Protein AF-A0A964I3J7-F1 (afdb_monomer_lite)

Foldseek 3Di:
DDDDDDDDDDDDDDDPDDDDDPPPPPPPPPVVVVVDDPVVVVVVVVVVVVVVCVVVVPPPDPPDDDDDDDDDPDDPPVCVPPPPPPHDDPPDDDDPVRVCVVPDDPVPDDPDDDVVNVVVVVVVVVVVVVLVVVLVVQQVVVVVCVVVVHDDDDDPSPD

Structure (mmCIF, N/CA/C/O backbone):
data_AF-A0A964I3J7-F1
#
_entry.id   AF-A0A964I3J7-F1
#
loop_
_atom_site.group_PDB
_atom_site.id
_atom_site.type_symbol
_atom_site.label_atom_id
_atom_site.label_alt_id
_atom_site.label_comp_id
_atom_site.label_asym_id
_atom_site.label_entity_id
_atom_site.label_seq_id
_atom_site.pdbx_PDB_ins_code
_atom_site.Cartn_x
_atom_site.Cartn_y
_atom_site.Cartn_z
_atom_site.occupancy
_atom_site.B_iso_or_equiv
_atom_site.auth_seq_id
_atom_site.auth_comp_id
_atom_site.auth_asym_id
_atom_site.auth_atom_id
_atom_site.pdbx_PDB_model_num
ATOM 1 N N . MET A 1 1 ? -12.898 33.458 112.755 1.00 36.03 1 MET A N 1
ATOM 2 C CA . MET A 1 1 ? -11.771 32.553 112.446 1.00 36.03 1 MET A CA 1
ATOM 3 C C . MET A 1 1 ? -12.106 31.790 111.174 1.00 36.03 1 MET A C 1
ATOM 5 O O . MET A 1 1 ? -13.188 31.233 111.119 1.00 36.03 1 MET A O 1
ATOM 9 N N . LEU A 1 2 ? -11.184 31.826 110.207 1.00 39.00 2 LEU A N 1
ATOM 10 C CA . LEU A 1 2 ? -11.020 30.973 109.018 1.00 39.00 2 LEU A CA 1
ATOM 11 C C . LEU A 1 2 ? -12.185 30.733 108.024 1.00 39.00 2 LEU A C 1
ATOM 13 O O . LEU A 1 2 ? -13.126 29.993 108.273 1.00 39.00 2 LEU A O 1
ATOM 17 N N . ALA A 1 3 ? -11.975 31.324 106.845 1.00 44.31 3 ALA A N 1
ATOM 18 C CA . ALA A 1 3 ? -12.192 30.848 105.474 1.00 44.31 3 ALA A CA 1
ATOM 19 C C . ALA A 1 3 ? -12.654 29.396 105.216 1.00 44.31 3 ALA A C 1
ATOM 21 O O . ALA A 1 3 ? -12.038 28.457 105.711 1.00 44.31 3 ALA A O 1
ATOM 22 N N . LEU A 1 4 ? -13.543 29.229 104.225 1.00 54.38 4 LEU A N 1
ATOM 23 C CA . LEU A 1 4 ? -13.227 28.438 103.025 1.00 54.38 4 LEU A CA 1
ATOM 24 C C . LEU A 1 4 ? -14.111 28.847 101.830 1.00 54.38 4 LEU A C 1
ATOM 26 O O . LEU A 1 4 ? -15.320 29.013 101.951 1.00 54.38 4 LEU A O 1
ATOM 30 N N . VAL A 1 5 ? -13.461 29.020 100.683 1.00 56.16 5 VAL A N 1
ATOM 31 C CA . VAL A 1 5 ? -14.003 29.369 99.365 1.00 56.16 5 VAL A CA 1
ATOM 32 C C . VAL A 1 5 ? -14.468 28.099 98.650 1.00 56.16 5 VAL A C 1
ATOM 34 O O . VAL A 1 5 ? -13.709 27.138 98.622 1.00 56.16 5 VAL A O 1
ATOM 37 N N . LEU A 1 6 ? -15.631 28.130 97.990 1.00 58.16 6 LEU A N 1
ATOM 38 C CA . LEU A 1 6 ? -15.893 27.353 96.770 1.00 58.16 6 LEU A CA 1
ATOM 39 C C . LEU A 1 6 ? -16.902 28.096 95.884 1.00 58.16 6 LEU A C 1
ATOM 41 O O . LEU A 1 6 ? -18.087 28.203 96.184 1.00 58.16 6 LEU A O 1
ATOM 45 N N . SER A 1 7 ? -16.375 28.622 94.786 1.00 51.16 7 SER A N 1
ATOM 46 C CA . SER A 1 7 ? -17.092 29.004 93.575 1.00 51.16 7 SER A CA 1
ATOM 47 C C . SER A 1 7 ? -17.474 27.723 92.803 1.00 51.16 7 SER A C 1
ATOM 49 O O . SER A 1 7 ? -16.740 26.743 92.868 1.00 51.16 7 SER A O 1
ATOM 51 N N . TRP A 1 8 ? -18.595 27.616 92.087 1.00 44.72 8 TRP A N 1
ATOM 52 C CA . TRP A 1 8 ? -18.784 28.222 90.769 1.00 44.72 8 TRP A CA 1
ATOM 53 C C . TRP A 1 8 ? -20.170 27.878 90.180 1.00 44.72 8 TRP A C 1
ATOM 55 O O . TRP A 1 8 ? -20.663 26.767 90.345 1.00 44.72 8 TRP A O 1
ATOM 65 N N . SER A 1 9 ? -20.683 28.834 89.396 1.00 52.44 9 SER A N 1
ATOM 66 C CA . SER A 1 9 ? -21.489 28.659 88.173 1.00 52.44 9 SER A CA 1
ATOM 67 C C . SER A 1 9 ? -22.941 28.179 88.272 1.00 52.44 9 SER A C 1
ATOM 69 O O . SER A 1 9 ? -23.239 27.001 88.099 1.00 52.44 9 SER A O 1
ATOM 71 N N . SER A 1 10 ? -23.858 29.146 88.330 1.00 52.62 10 SER A N 1
ATOM 72 C CA . SER A 1 10 ? -25.184 29.028 87.707 1.00 52.62 10 SER A CA 1
ATOM 73 C C . SER A 1 10 ? -25.137 29.658 86.309 1.00 52.62 10 SER A C 1
ATOM 75 O O . SER A 1 10 ? -24.523 30.716 86.149 1.00 52.62 10 SER A O 1
ATOM 77 N N . PRO A 1 11 ? -25.850 29.091 85.323 1.00 56.56 11 PRO A N 1
ATOM 78 C CA . PRO A 1 11 ? -26.757 29.954 84.580 1.00 56.56 11 PRO A CA 1
ATOM 79 C C . PRO A 1 11 ? -28.178 29.389 84.479 1.00 56.56 11 PRO A C 1
ATOM 81 O O . PRO A 1 11 ? -28.432 28.231 84.161 1.00 56.56 11 PRO A O 1
ATOM 84 N N . THR A 1 12 ? -29.076 30.312 84.784 1.00 47.44 12 THR A N 1
ATOM 85 C CA . THR A 1 12 ? -30.523 30.394 84.611 1.00 47.44 12 THR A CA 1
ATOM 86 C C . THR A 1 12 ? -31.034 30.052 83.207 1.00 47.44 12 THR A C 1
ATOM 88 O O . THR A 1 12 ? -30.404 30.374 82.203 1.00 47.44 12 THR A O 1
ATOM 91 N N . TRP A 1 13 ? -32.230 29.453 83.184 1.00 51.12 13 TRP A N 1
ATOM 92 C CA . TRP A 1 13 ? -33.083 29.138 82.032 1.00 51.12 13 TRP A CA 1
ATOM 93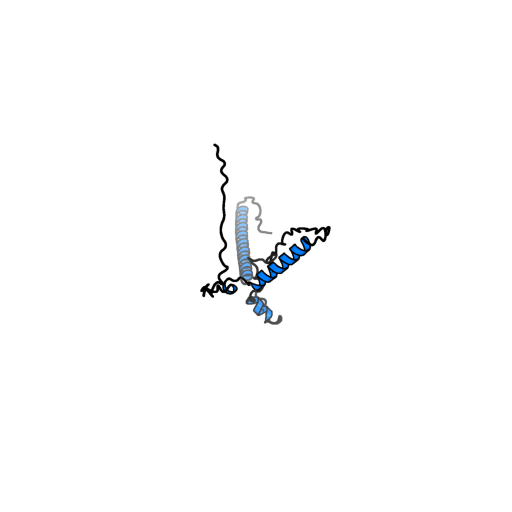 C C . TRP A 1 13 ? -33.449 30.353 81.164 1.00 51.12 13 TRP A C 1
ATOM 95 O O . TRP A 1 13 ? -33.672 31.438 81.697 1.00 51.12 13 TRP A O 1
ATOM 105 N N . ALA A 1 14 ? -33.652 30.141 79.859 1.00 40.38 14 ALA A N 1
ATOM 106 C CA . ALA A 1 14 ? -34.443 31.038 79.017 1.00 40.38 14 ALA A CA 1
ATOM 107 C C . ALA A 1 14 ? -35.050 30.282 77.819 1.00 40.38 14 ALA A C 1
ATOM 109 O O . ALA A 1 14 ? -34.333 29.846 76.928 1.00 40.38 14 ALA A O 1
ATOM 110 N N . GLN A 1 15 ? -36.373 30.106 77.888 1.00 43.78 15 GLN A N 1
ATOM 111 C CA . GLN A 1 15 ? -37.366 30.088 76.806 1.00 43.78 15 GLN A CA 1
ATOM 112 C C . GLN A 1 15 ? -36.853 29.800 75.381 1.00 43.78 15 GLN A C 1
ATOM 114 O O . GLN A 1 15 ? -36.275 30.675 74.739 1.00 43.78 15 GLN A O 1
ATOM 119 N N . ASP A 1 16 ? -37.202 28.621 74.854 1.00 40.69 16 ASP A N 1
ATOM 120 C CA . ASP A 1 16 ? -37.353 28.414 73.410 1.00 40.69 16 ASP A CA 1
ATOM 121 C C . ASP A 1 16 ? -38.462 29.354 72.918 1.00 40.69 16 ASP A C 1
ATOM 123 O O . ASP A 1 16 ? -39.659 29.071 72.999 1.00 40.69 16 ASP A O 1
ATOM 127 N N . ALA A 1 17 ? -38.040 30.538 72.485 1.00 46.62 17 ALA A N 1
ATOM 128 C CA . ALA A 1 17 ? -38.814 31.382 71.610 1.00 46.62 17 ALA A CA 1
ATOM 129 C C . ALA A 1 17 ? -38.896 30.675 70.258 1.00 46.62 17 ALA A C 1
ATOM 131 O O . ALA A 1 17 ? -37.880 30.419 69.614 1.00 46.62 17 ALA A O 1
ATOM 132 N N . GLU A 1 18 ? -40.122 30.380 69.845 1.00 49.38 18 GLU A N 1
ATOM 133 C CA . GLU A 1 18 ? -40.479 30.067 68.471 1.00 49.38 18 GLU A CA 1
ATOM 134 C C . GLU A 1 18 ? -39.793 31.067 67.526 1.00 49.38 18 GLU A C 1
ATOM 136 O O . GLU A 1 18 ? -40.075 32.270 67.601 1.00 49.38 18 GLU A O 1
ATOM 141 N N . PRO A 1 19 ? -38.870 30.631 66.649 1.00 47.66 19 PRO A N 1
ATOM 142 C CA . PRO A 1 19 ? -38.373 31.524 65.632 1.00 47.66 19 PRO A CA 1
ATOM 143 C C . PRO A 1 19 ? -39.482 31.696 64.598 1.00 47.66 19 PRO A C 1
ATOM 145 O O . PRO A 1 19 ? -39.780 30.810 63.794 1.00 47.66 19 PRO A O 1
ATOM 148 N N . ALA A 1 20 ? -40.078 32.886 64.650 1.00 40.34 20 ALA A N 1
ATOM 149 C CA . ALA A 1 20 ? -40.798 33.511 63.562 1.00 40.34 20 ALA A CA 1
ATOM 150 C C . ALA A 1 20 ? -40.110 33.210 62.226 1.00 40.34 20 ALA A C 1
ATOM 152 O O . ALA A 1 20 ? -38.881 33.206 62.129 1.00 40.34 20 ALA A O 1
ATOM 153 N N . SER A 1 21 ? -40.931 32.975 61.204 1.00 47.44 21 SER A N 1
ATOM 154 C CA . SER A 1 21 ? -40.515 32.772 59.821 1.00 47.44 21 SER A CA 1
ATOM 155 C C . SER A 1 21 ? -39.572 33.890 59.377 1.00 47.44 21 SER A C 1
ATOM 157 O O . SER A 1 21 ? -40.002 34.955 58.940 1.00 47.44 21 SER A O 1
ATOM 159 N N . ALA A 1 22 ? -38.271 33.644 59.501 1.00 41.84 22 ALA A N 1
ATOM 160 C CA . ALA A 1 22 ? -37.260 34.423 58.833 1.00 41.84 22 ALA A CA 1
ATOM 161 C C . ALA A 1 22 ? -37.323 34.005 57.367 1.00 41.84 22 ALA A C 1
ATOM 163 O O . ALA A 1 22 ? -36.851 32.934 56.983 1.00 41.84 22 ALA A O 1
ATOM 164 N N . THR A 1 23 ? -37.953 34.852 56.560 1.00 47.28 23 THR A N 1
ATOM 165 C CA . THR A 1 23 ? -37.666 35.023 55.137 1.00 47.28 23 THR A CA 1
ATOM 166 C C . THR A 1 23 ? -36.160 35.232 54.985 1.00 47.28 23 THR A C 1
ATOM 168 O O . THR A 1 23 ? -35.653 36.349 54.961 1.00 47.28 23 THR A O 1
ATOM 171 N N . ALA A 1 24 ? -35.427 34.125 54.980 1.00 44.00 24 ALA A N 1
ATOM 172 C CA . ALA A 1 24 ? -34.050 34.061 54.561 1.00 44.00 24 ALA A CA 1
ATOM 173 C C . ALA A 1 24 ? -34.088 33.737 53.072 1.00 44.00 24 ALA A C 1
ATOM 175 O O . ALA A 1 24 ? -34.261 32.582 52.675 1.00 44.00 24 ALA A O 1
ATOM 176 N N . ASP A 1 25 ? -33.935 34.783 52.264 1.00 45.94 25 ASP A N 1
ATOM 177 C CA . ASP A 1 25 ? -33.403 34.697 50.911 1.00 45.94 25 ASP A CA 1
ATOM 178 C C . ASP A 1 25 ? -32.040 33.992 50.971 1.00 45.94 25 ASP A C 1
ATOM 180 O O . ASP A 1 25 ? -30.972 34.602 50.987 1.00 45.94 25 ASP A O 1
ATOM 184 N N . SER A 1 26 ? -32.071 32.665 51.039 1.00 44.09 26 SER A N 1
ATOM 185 C CA . SER A 1 26 ? -30.998 31.860 50.495 1.00 44.09 26 SER A CA 1
ATOM 186 C C . SER A 1 26 ? -31.328 31.739 49.022 1.00 44.09 26 SER A C 1
ATOM 188 O O . SER A 1 26 ? -32.341 31.152 48.642 1.00 44.09 26 SER A O 1
ATOM 190 N N . SER A 1 27 ? -30.502 32.371 48.193 1.00 54.75 27 SER A N 1
ATOM 191 C CA . SER A 1 27 ? -30.403 32.041 46.782 1.00 54.75 27 SER A CA 1
ATOM 192 C C . SER A 1 27 ? -30.485 30.525 46.672 1.00 54.75 27 SER A C 1
ATOM 194 O O . SER A 1 27 ? -29.610 29.802 47.147 1.00 54.75 27 SER A O 1
ATOM 196 N N . GLN A 1 28 ? -31.607 30.038 46.150 1.00 59.72 28 GLN A N 1
ATOM 197 C CA . GLN A 1 28 ? -31.849 28.619 45.994 1.00 59.72 28 GLN A CA 1
ATOM 198 C C . GLN A 1 28 ? -30.877 28.171 44.905 1.00 59.72 28 GLN A C 1
ATOM 200 O O . GLN A 1 28 ? -31.162 28.267 43.713 1.00 59.72 28 GLN A O 1
ATOM 205 N N . ILE A 1 29 ? -29.654 27.830 45.320 1.00 58.12 29 ILE A N 1
ATOM 206 C CA . ILE A 1 29 ? -28.596 27.358 44.442 1.00 58.12 29 ILE A CA 1
ATOM 207 C C . ILE A 1 29 ? -29.151 26.086 43.822 1.00 58.12 29 ILE A C 1
ATOM 209 O O . ILE A 1 29 ? -29.263 25.046 44.471 1.00 58.12 29 ILE A O 1
ATOM 213 N N . ASP A 1 30 ? -29.557 26.210 42.565 1.00 61.06 30 ASP A N 1
ATOM 214 C CA . ASP A 1 30 ? -30.083 25.116 41.776 1.00 61.06 30 ASP A CA 1
ATOM 215 C C . ASP A 1 30 ? -28.941 24.128 41.516 1.00 61.06 30 ASP A C 1
ATOM 217 O O . ASP A 1 30 ? -28.164 24.258 40.568 1.00 61.06 30 ASP A O 1
ATOM 221 N N . ALA A 1 31 ? -28.802 23.155 42.418 1.00 61.38 31 ALA A N 1
ATOM 222 C CA . ALA A 1 31 ? -27.748 22.145 42.405 1.00 61.38 31 ALA A CA 1
ATOM 223 C C . ALA A 1 31 ? -27.716 21.342 41.093 1.00 61.38 31 ALA A C 1
ATOM 225 O O . ALA A 1 31 ? -26.673 20.800 40.723 1.00 61.38 31 ALA A O 1
ATOM 226 N N . THR A 1 32 ? -28.824 21.324 40.340 1.00 62.78 32 THR A N 1
ATOM 227 C CA . THR A 1 32 ? -28.881 20.684 39.022 1.00 62.78 32 THR A CA 1
ATOM 228 C C . THR A 1 32 ? -28.020 21.417 37.982 1.00 62.78 32 THR A C 1
ATOM 230 O O . THR A 1 32 ? -27.410 20.763 37.136 1.00 62.78 32 THR A O 1
ATOM 233 N N . LYS A 1 33 ? -27.849 22.744 38.098 1.00 71.50 33 LYS A N 1
ATOM 234 C CA . LYS A 1 33 ? -26.946 23.550 37.248 1.00 71.50 33 LYS A CA 1
ATOM 235 C C . LYS A 1 33 ? -25.470 23.412 37.618 1.00 71.50 33 LYS A C 1
ATOM 237 O O . LYS A 1 33 ? -24.608 23.719 36.802 1.00 71.50 33 LYS A O 1
ATOM 242 N N . LEU A 1 34 ? -25.175 22.913 38.818 1.00 70.69 34 LEU A N 1
ATOM 243 C CA . LEU A 1 34 ? -23.815 22.604 39.272 1.00 70.69 34 LEU A CA 1
ATOM 244 C C . LEU A 1 34 ? -23.340 21.214 38.810 1.00 70.69 34 LEU A C 1
ATOM 246 O O . LEU A 1 34 ? -22.265 20.770 39.202 1.00 70.69 34 LEU A O 1
ATOM 250 N N . GLY A 1 35 ? -24.132 20.511 37.989 1.00 71.44 35 GLY A N 1
ATOM 251 C CA . GLY A 1 35 ? -23.800 19.177 37.477 1.00 71.44 35 GLY A CA 1
ATOM 252 C C . GLY A 1 35 ? -23.863 18.071 38.535 1.00 71.44 35 GLY A C 1
ATOM 253 O O . GLY A 1 35 ? -23.445 16.942 38.274 1.00 71.44 35 GLY A O 1
ATOM 254 N N . VAL A 1 36 ? -24.393 18.371 39.726 1.00 74.38 36 VAL A N 1
ATOM 255 C CA . VAL A 1 36 ? -24.448 17.452 40.863 1.00 74.38 36 VAL A CA 1
ATOM 256 C C . VAL A 1 36 ? -25.905 17.148 41.202 1.00 74.38 36 VAL A C 1
ATOM 258 O O . VAL A 1 36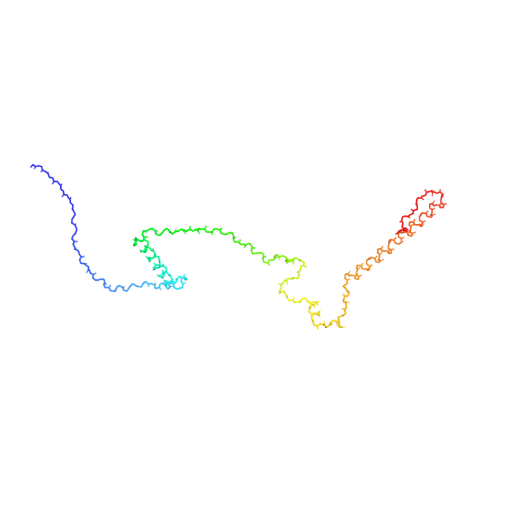 ? -26.637 17.968 41.746 1.00 74.38 36 VAL A O 1
ATOM 261 N N . SER A 1 37 ? -26.346 15.929 40.897 1.00 79.06 37 SER A N 1
ATOM 262 C CA . SER A 1 37 ? -27.709 15.486 41.199 1.00 79.06 37 SER A CA 1
ATOM 263 C C . SER A 1 37 ? -27.841 15.090 42.674 1.00 79.06 37 SER A C 1
ATOM 265 O O . SER A 1 37 ? -27.283 14.069 43.092 1.00 79.06 37 SER A O 1
ATOM 267 N N . LEU A 1 38 ? -28.624 15.850 43.444 1.00 80.88 38 LEU A N 1
ATOM 268 C CA . LEU A 1 38 ? -28.914 15.565 44.857 1.00 80.88 38 LEU A CA 1
ATOM 269 C C . LEU A 1 38 ? -29.560 14.188 45.051 1.00 80.88 38 LEU A C 1
ATOM 271 O O . LEU A 1 38 ? -29.238 13.483 46.002 1.00 80.88 38 LEU A O 1
ATOM 275 N N . GLU A 1 39 ? -30.391 13.752 44.104 1.00 82.81 39 GLU A N 1
ATOM 276 C CA . GLU A 1 39 ? -31.005 12.419 44.105 1.00 82.81 39 GLU A CA 1
ATOM 277 C C . GLU A 1 39 ? -29.962 11.292 44.095 1.00 82.81 39 GLU A C 1
ATOM 279 O O . GLU A 1 39 ? -30.110 10.290 44.797 1.00 82.81 39 GLU A O 1
ATOM 284 N N . ARG A 1 40 ? -28.869 11.459 43.335 1.00 79.44 40 ARG A N 1
ATOM 285 C CA . ARG A 1 40 ? -27.761 10.492 43.293 1.00 79.44 40 ARG A CA 1
ATOM 286 C C . ARG A 1 40 ? -26.990 10.482 44.608 1.00 79.44 40 ARG A C 1
ATOM 288 O O . ARG A 1 40 ? -26.620 9.406 45.065 1.00 79.44 40 ARG A O 1
ATOM 295 N N . ILE A 1 41 ? -26.785 11.648 45.223 1.00 83.00 41 ILE A N 1
ATOM 296 C CA . ILE A 1 41 ? -26.118 11.758 46.528 1.00 83.00 41 ILE A CA 1
ATOM 297 C C . ILE A 1 41 ? -26.968 11.093 47.613 1.00 83.00 41 ILE A C 1
ATOM 299 O O . ILE A 1 41 ? -26.466 10.244 48.340 1.00 83.00 41 ILE A O 1
ATOM 303 N N . GLN A 1 42 ? -28.264 11.400 47.680 1.00 85.19 42 GLN A N 1
ATOM 304 C CA . GLN A 1 42 ? -29.185 10.795 48.647 1.00 85.19 42 GLN A CA 1
ATOM 305 C C . GLN A 1 42 ? -29.290 9.276 48.464 1.00 85.19 42 GLN A C 1
ATOM 307 O O . GLN A 1 42 ? -29.310 8.531 49.443 1.00 85.19 42 GLN A O 1
ATOM 312 N N . ARG A 1 43 ? -29.305 8.796 47.213 1.00 85.06 43 ARG A N 1
ATOM 313 C CA . ARG A 1 43 ? -29.267 7.359 46.912 1.00 85.06 43 ARG A CA 1
ATOM 314 C C . ARG A 1 43 ? -27.951 6.721 47.359 1.00 85.06 43 ARG A C 1
ATOM 316 O O . ARG A 1 43 ? -27.987 5.647 47.947 1.00 85.06 43 ARG A O 1
ATOM 323 N N . GLY A 1 44 ? -26.816 7.378 47.121 1.00 84.62 44 GLY A N 1
ATOM 324 C CA . GLY A 1 44 ? -25.506 6.913 47.582 1.00 84.62 44 GLY A CA 1
AT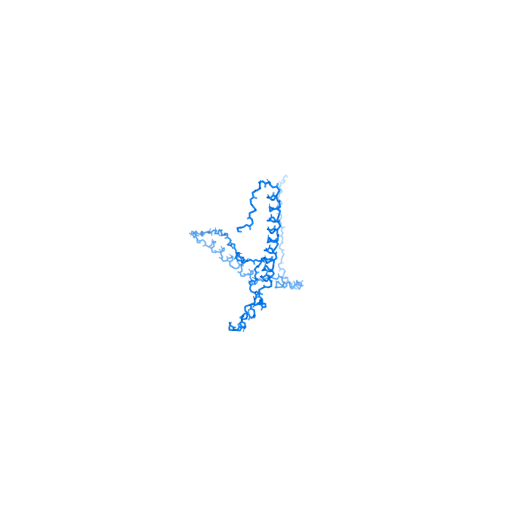OM 325 C C . GLY A 1 44 ? -25.414 6.838 49.106 1.00 84.62 44 GLY A C 1
ATOM 326 O O . GLY A 1 44 ? -24.979 5.821 49.639 1.00 84.62 44 GLY A O 1
ATOM 327 N N . LEU A 1 45 ? -25.900 7.866 49.807 1.00 86.50 45 LEU A N 1
ATOM 328 C CA . LEU A 1 45 ? -25.897 7.924 51.271 1.00 86.50 45 LEU A CA 1
ATOM 329 C C . LEU A 1 45 ? -26.738 6.806 51.899 1.00 86.50 45 LEU A C 1
ATOM 331 O O . LEU A 1 45 ? -26.257 6.139 52.809 1.00 86.50 45 LEU A O 1
ATOM 335 N N . ARG A 1 46 ? -27.937 6.523 51.369 1.00 82.75 46 ARG A N 1
ATOM 336 C CA . ARG A 1 46 ? -28.778 5.414 51.864 1.00 82.75 46 ARG A CA 1
ATOM 337 C C . ARG A 1 46 ? -28.109 4.045 51.725 1.00 82.75 46 ARG A C 1
ATOM 339 O O . ARG A 1 46 ? -28.253 3.213 52.612 1.00 82.75 46 ARG A O 1
ATOM 346 N N . VAL A 1 47 ? -27.382 3.814 50.630 1.00 82.50 47 VAL A N 1
ATOM 347 C CA . VAL A 1 47 ? -26.668 2.547 50.378 1.00 82.50 47 VAL A CA 1
ATOM 348 C C . VAL A 1 47 ? -25.456 2.390 51.301 1.00 82.50 47 VAL A C 1
ATOM 350 O O . VAL A 1 47 ? -25.139 1.283 51.734 1.00 82.50 47 VAL A O 1
ATOM 353 N N . ILE A 1 48 ? -24.767 3.489 51.614 1.00 81.19 48 ILE A N 1
ATOM 354 C CA . ILE A 1 48 ? -23.645 3.478 52.560 1.00 81.19 48 ILE A CA 1
ATOM 355 C C . ILE A 1 48 ? -24.161 3.202 53.973 1.00 81.19 48 ILE A C 1
ATOM 357 O O . ILE A 1 48 ? -23.652 2.302 54.634 1.00 81.19 48 ILE A O 1
ATOM 361 N N . GLU A 1 49 ? -25.214 3.902 54.398 1.00 82.19 49 GLU A N 1
ATOM 362 C CA . GLU A 1 49 ? -25.812 3.729 55.722 1.00 82.19 49 GLU A CA 1
ATOM 363 C C . GLU A 1 49 ? -26.363 2.309 55.921 1.00 82.19 49 GLU A C 1
ATOM 365 O O . GLU A 1 49 ? -26.147 1.709 56.973 1.00 82.19 49 GLU A O 1
ATOM 370 N N . SER A 1 50 ? -27.018 1.721 54.910 1.00 77.38 50 SER A N 1
ATOM 371 C CA . SER A 1 50 ? -27.477 0.329 54.988 1.00 77.38 50 SER A CA 1
ATOM 372 C C . SER A 1 50 ? -26.306 -0.646 55.118 1.00 77.38 50 SER A C 1
ATOM 374 O O . SER A 1 50 ? -26.351 -1.550 55.947 1.00 77.38 50 SER A O 1
ATOM 376 N N . ARG A 1 51 ? -25.219 -0.426 54.367 1.00 73.31 51 ARG A N 1
ATOM 377 C CA . ARG A 1 51 ? -24.009 -1.257 54.430 1.00 73.31 51 ARG A CA 1
ATOM 378 C C . ARG A 1 51 ? -23.281 -1.121 55.770 1.00 73.31 51 ARG A C 1
ATOM 380 O O . ARG A 1 51 ? -22.705 -2.089 56.258 1.00 73.31 51 ARG A O 1
ATOM 387 N N . GLU A 1 52 ? -23.278 0.065 56.372 1.00 73.50 52 GLU A N 1
ATOM 388 C CA . GLU A 1 52 ? -22.703 0.296 57.701 1.00 73.50 52 GLU A CA 1
ATOM 389 C C . GLU A 1 52 ? -23.560 -0.315 58.809 1.00 73.50 52 GLU A C 1
ATOM 391 O O . GLU A 1 52 ? -23.015 -0.966 59.701 1.00 73.50 52 GLU A O 1
ATOM 396 N N . ARG A 1 53 ? -24.890 -0.198 58.719 1.00 72.31 53 ARG A N 1
ATOM 397 C CA . ARG A 1 53 ? -25.820 -0.869 59.638 1.00 72.31 53 ARG A CA 1
ATOM 398 C C . ARG A 1 53 ? -25.701 -2.387 59.557 1.00 72.31 53 ARG A C 1
ATOM 400 O O . ARG A 1 53 ? -25.694 -3.028 60.598 1.00 72.31 53 ARG A O 1
ATOM 407 N N . GLU A 1 54 ? -25.532 -2.966 58.370 1.00 69.00 54 GLU A N 1
ATOM 408 C CA . GLU A 1 54 ? -25.273 -4.405 58.200 1.00 69.00 54 GLU A CA 1
ATOM 409 C C . GLU A 1 54 ? -23.940 -4.842 58.831 1.00 69.00 54 GLU A C 1
ATOM 411 O O . GLU A 1 54 ? -23.871 -5.902 59.450 1.00 69.00 54 GLU A O 1
ATOM 416 N N . LYS A 1 55 ? -22.894 -4.006 58.754 1.00 65.94 55 LYS A N 1
ATOM 417 C CA . LYS A 1 55 ? -21.613 -4.249 59.444 1.00 65.94 55 LYS A CA 1
ATOM 418 C C . LYS A 1 55 ? -21.730 -4.138 60.968 1.00 65.94 55 LYS A C 1
ATOM 420 O O . LYS A 1 55 ? -21.069 -4.888 61.681 1.00 65.94 55 LYS A O 1
ATOM 425 N N . GLN A 1 56 ? -22.543 -3.204 61.466 1.00 65.31 56 GLN A N 1
ATOM 426 C CA . GLN A 1 56 ? -22.757 -2.962 62.898 1.00 65.31 56 GLN A CA 1
ATOM 427 C C . GLN A 1 56 ? -23.743 -3.950 63.538 1.00 65.31 56 GLN A C 1
ATOM 429 O O . GLN A 1 56 ? -23.585 -4.279 64.710 1.00 65.31 56 GLN A O 1
ATOM 434 N N . ALA A 1 57 ? -24.713 -4.474 62.779 1.00 67.56 57 ALA A N 1
ATOM 435 C CA . ALA A 1 57 ? -25.740 -5.418 63.236 1.00 67.56 57 ALA A CA 1
ATOM 436 C C . ALA A 1 57 ? -25.204 -6.819 63.585 1.00 67.56 57 ALA A C 1
ATOM 438 O O . ALA A 1 57 ? -25.982 -7.744 63.806 1.00 67.56 57 ALA A O 1
ATOM 439 N N . GLY A 1 58 ? -23.882 -6.990 63.671 1.00 57.34 58 GLY A N 1
ATOM 440 C CA . GLY A 1 58 ? -23.305 -8.148 64.335 1.00 57.34 58 GLY A CA 1
ATOM 441 C C . GLY A 1 58 ? -23.589 -9.469 63.630 1.00 57.34 58 GLY A C 1
ATOM 442 O O . GLY A 1 58 ? -23.660 -10.498 64.298 1.00 57.34 58 GLY A O 1
ATOM 443 N N . THR A 1 59 ? -23.669 -9.490 62.292 1.00 58.09 59 THR A N 1
ATOM 444 C CA . THR A 1 59 ? -23.394 -10.728 61.545 1.00 58.09 59 THR A CA 1
ATOM 445 C C . THR A 1 59 ? -21.898 -11.014 61.661 1.00 58.09 59 THR A C 1
ATOM 447 O O . THR A 1 59 ? -21.101 -10.792 60.746 1.00 58.09 59 THR A O 1
ATOM 450 N N . THR A 1 60 ? -21.500 -11.414 62.862 1.00 53.09 60 THR A N 1
ATOM 451 C CA . THR A 1 60 ? -20.157 -11.824 63.210 1.00 53.09 60 THR A CA 1
ATOM 452 C C . THR A 1 60 ? -19.793 -12.988 62.287 1.00 53.09 60 THR A C 1
ATOM 454 O O . THR A 1 60 ? -20.536 -13.955 62.160 1.00 53.09 60 THR A O 1
ATOM 457 N N . LEU A 1 61 ? -18.645 -12.871 61.613 1.00 58.88 61 LEU A N 1
ATOM 458 C CA . LEU A 1 61 ? -17.973 -13.931 60.843 1.00 58.88 61 LEU A CA 1
ATOM 459 C C . LEU A 1 61 ? -18.353 -14.140 59.362 1.00 58.88 61 LEU A C 1
ATOM 461 O O . LEU A 1 61 ? -17.956 -15.160 58.797 1.00 58.88 61 LEU A O 1
ATOM 465 N N . ARG A 1 62 ? -18.987 -13.196 58.649 1.00 58.19 62 ARG A N 1
ATOM 466 C CA . ARG A 1 62 ? -18.854 -13.213 57.172 1.00 58.19 62 ARG A CA 1
ATOM 467 C C . ARG A 1 62 ? -17.532 -12.558 56.781 1.00 58.19 62 ARG A C 1
ATOM 469 O O . ARG A 1 62 ? -17.451 -11.348 56.611 1.00 58.19 62 ARG A O 1
ATOM 476 N N . LEU A 1 63 ? -16.487 -13.378 56.680 1.00 66.88 63 LEU A N 1
ATOM 477 C CA . LEU A 1 63 ? -15.199 -12.993 56.104 1.00 66.88 63 LEU A CA 1
ATOM 478 C C . LEU A 1 63 ? -15.421 -12.560 54.644 1.00 66.88 63 LEU A C 1
ATOM 480 O O . LEU A 1 63 ? -15.606 -13.391 53.756 1.00 66.88 63 LEU A O 1
ATOM 484 N N . GLU A 1 64 ? -15.458 -11.250 54.407 1.00 68.00 64 GLU A N 1
ATOM 485 C CA . GLU A 1 64 ? -15.550 -10.669 53.068 1.00 68.00 64 GLU A CA 1
ATOM 486 C C . GLU A 1 64 ? -14.128 -10.552 52.503 1.00 68.00 64 GLU A C 1
ATOM 488 O O . GLU A 1 64 ? -13.387 -9.613 52.793 1.00 68.00 64 GLU A O 1
ATOM 493 N N . PHE A 1 65 ? -13.710 -11.553 51.731 1.00 75.81 65 PHE A N 1
ATOM 494 C CA . PHE A 1 65 ? -12.411 -11.540 51.067 1.00 75.81 65 PHE A CA 1
ATOM 495 C C . PHE A 1 65 ? -12.473 -10.622 49.843 1.00 75.81 65 PHE A C 1
ATOM 497 O O . PHE A 1 65 ? -13.059 -10.969 48.818 1.00 75.81 65 PHE A O 1
ATOM 504 N N . GLN A 1 66 ? -11.866 -9.439 49.943 1.00 74.75 66 GLN A N 1
ATOM 505 C CA . GLN A 1 66 ? -11.721 -8.529 48.809 1.00 74.75 66 GLN A CA 1
ATOM 506 C C . GLN A 1 66 ? -10.437 -8.858 48.044 1.00 74.75 66 GLN A C 1
ATOM 508 O O . GLN A 1 66 ? -9.336 -8.534 48.4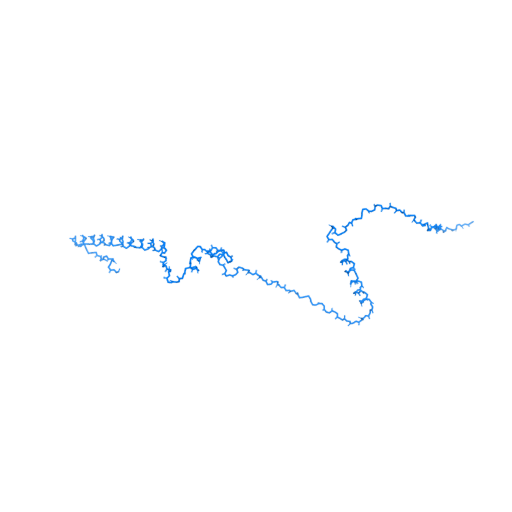84 1.00 74.75 66 GLN A O 1
ATOM 513 N N . VAL A 1 67 ? -10.575 -9.503 46.885 1.00 82.94 67 VAL A N 1
ATOM 514 C CA . VAL A 1 67 ? -9.452 -9.755 45.973 1.00 82.94 67 VAL A CA 1
ATOM 515 C C . VAL A 1 67 ? -9.330 -8.570 45.016 1.00 82.94 67 VAL A C 1
ATOM 517 O O . VAL A 1 67 ? -10.154 -8.394 44.121 1.00 82.94 67 VAL A O 1
ATOM 520 N N . GLN A 1 68 ? -8.302 -7.741 45.203 1.00 77.75 68 GLN A N 1
ATOM 521 C CA . GLN A 1 68 ? -7.970 -6.676 44.255 1.00 77.75 68 GLN A CA 1
ATOM 522 C C . GLN A 1 68 ? -7.235 -7.280 43.056 1.00 77.75 68 GLN A C 1
ATOM 524 O O . GLN A 1 68 ? -6.055 -7.618 43.134 1.00 77.75 68 GLN A O 1
ATOM 529 N N . VAL A 1 69 ? -7.949 -7.436 41.941 1.00 81.50 69 VAL A N 1
ATOM 530 C CA . VAL A 1 69 ? -7.364 -7.903 40.682 1.00 81.50 69 VAL A CA 1
ATOM 531 C C . VAL A 1 69 ? -6.796 -6.702 39.933 1.00 81.50 69 VAL A C 1
ATOM 533 O O . VAL A 1 69 ? -7.533 -5.888 39.381 1.00 81.50 69 VAL A O 1
ATOM 536 N N . TYR A 1 70 ? -5.470 -6.596 39.902 1.00 79.88 70 TYR A N 1
ATOM 537 C CA . TYR A 1 70 ? -4.771 -5.613 39.082 1.00 79.88 70 TYR A CA 1
ATOM 538 C C . TYR A 1 70 ? -4.546 -6.192 37.685 1.00 79.88 70 TYR A C 1
ATOM 540 O O . TYR A 1 70 ? -3.695 -7.054 37.478 1.00 79.88 70 TYR A O 1
ATOM 5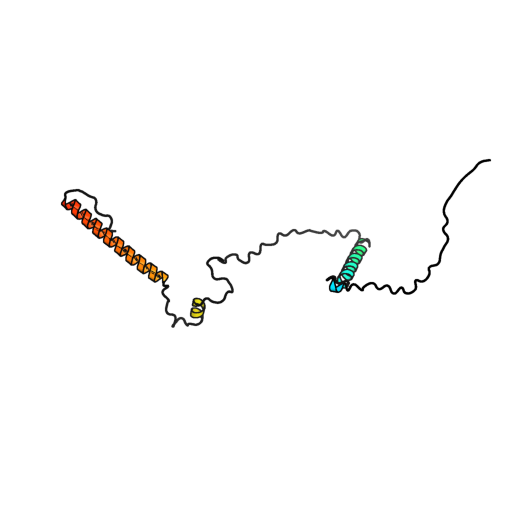48 N N . GLY A 1 71 ? -5.335 -5.727 36.718 1.00 83.50 71 GLY A N 1
ATOM 549 C CA . GLY A 1 71 ? -5.157 -6.050 35.307 1.00 83.50 71 GLY A CA 1
ATOM 550 C C . GLY A 1 71 ? -4.403 -4.940 34.583 1.00 83.50 71 GLY A C 1
ATOM 551 O O . GLY A 1 71 ? -4.745 -3.765 34.704 1.00 83.50 71 GLY A O 1
ATOM 552 N N . LYS A 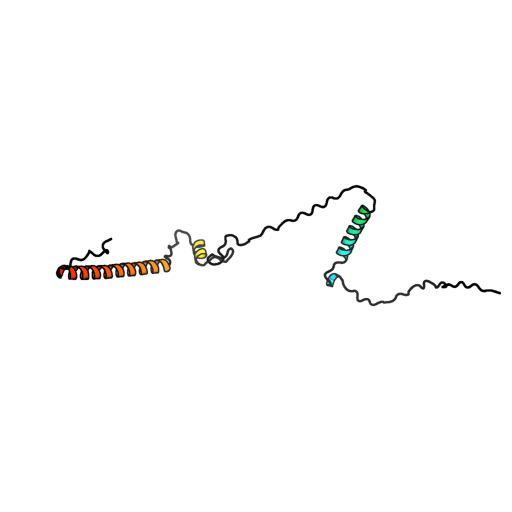1 72 ? -3.400 -5.297 33.779 1.00 84.88 72 LYS A N 1
ATOM 553 C CA . LYS A 1 72 ? -2.853 -4.370 32.784 1.00 84.88 72 LYS A CA 1
ATOM 554 C C . LYS A 1 72 ? -3.828 -4.313 31.612 1.00 84.88 72 LYS A C 1
ATOM 556 O O . LYS A 1 72 ? -4.077 -5.342 30.987 1.00 84.88 72 LYS A O 1
ATOM 561 N N . ALA A 1 73 ? -4.366 -3.131 31.314 1.00 83.94 73 ALA A N 1
ATOM 562 C CA . ALA A 1 73 ? -5.240 -2.959 30.159 1.00 83.94 73 ALA A CA 1
ATOM 563 C C . ALA A 1 73 ? -4.512 -3.418 28.878 1.00 83.94 73 ALA A C 1
ATOM 565 O O . ALA A 1 73 ? -3.350 -3.034 28.669 1.00 83.94 73 ALA A O 1
ATOM 566 N N . PRO A 1 74 ? -5.148 -4.251 28.034 1.00 82.69 74 PRO A N 1
ATOM 567 C CA . PRO A 1 74 ? -4.547 -4.667 26.779 1.00 82.69 74 PRO A CA 1
ATOM 568 C C . PRO A 1 74 ? -4.311 -3.434 25.905 1.00 82.69 74 PRO A C 1
ATOM 570 O O . PRO A 1 74 ? -5.154 -2.541 25.816 1.00 82.69 74 PRO A O 1
ATOM 573 N N . LYS A 1 75 ? -3.143 -3.372 25.264 1.00 82.44 75 LYS A N 1
ATOM 574 C CA . LYS A 1 75 ? -2.835 -2.294 24.324 1.00 82.44 75 LYS A CA 1
ATOM 575 C C . LYS A 1 75 ? -3.693 -2.487 23.076 1.00 82.44 75 LYS A C 1
ATOM 577 O O . LYS A 1 75 ? -3.460 -3.417 22.307 1.00 82.44 75 LYS A O 1
ATOM 582 N N . ILE A 1 76 ? -4.686 -1.621 22.893 1.00 80.19 76 ILE A N 1
ATOM 583 C CA . ILE A 1 76 ? -5.482 -1.568 21.667 1.00 80.19 76 ILE A CA 1
ATOM 584 C C . ILE A 1 76 ? -4.640 -0.842 20.623 1.00 80.19 76 ILE A C 1
ATOM 586 O O . ILE A 1 76 ? -4.545 0.382 20.611 1.00 80.19 76 ILE A O 1
ATOM 590 N N . GLU A 1 77 ? -3.993 -1.604 19.756 1.00 78.81 77 GLU A N 1
ATOM 591 C CA . GLU A 1 77 ? -3.257 -1.056 18.624 1.00 78.81 77 GLU A CA 1
ATOM 592 C C . GLU A 1 77 ? -4.163 -1.092 17.394 1.00 78.81 77 GLU A C 1
ATOM 594 O O . GLU A 1 77 ? -4.158 -2.045 16.621 1.00 78.81 77 GLU A O 1
ATOM 599 N N . VAL A 1 78 ? -4.971 -0.039 17.244 1.00 74.69 78 VAL A N 1
ATOM 600 C CA . VAL A 1 78 ? -5.992 0.098 16.184 1.00 74.69 78 VAL A CA 1
ATOM 601 C C . VAL A 1 78 ? -5.384 0.037 14.775 1.00 74.69 78 VAL A C 1
ATOM 603 O O . VAL A 1 78 ? -6.064 -0.312 13.818 1.00 74.69 78 VAL A O 1
ATOM 606 N N . LEU A 1 79 ? -4.095 0.358 14.646 1.00 73.31 79 LEU A N 1
ATOM 607 C CA . LEU A 1 79 ? -3.401 0.521 13.366 1.00 73.31 79 LEU A CA 1
ATOM 608 C C . LEU A 1 79 ? -2.353 -0.573 13.105 1.00 73.31 79 LEU A C 1
ATOM 610 O O . LEU A 1 79 ? -1.501 -0.422 12.231 1.00 73.31 79 LEU A O 1
ATOM 614 N N . LYS A 1 80 ? -2.385 -1.682 13.857 1.00 72.44 80 LYS A N 1
ATOM 615 C CA . LYS A 1 80 ? -1.491 -2.821 13.608 1.00 72.44 80 LYS A CA 1
ATOM 616 C C . LYS A 1 80 ? -1.755 -3.399 12.211 1.00 72.44 80 LYS A C 1
ATOM 618 O O . LYS A 1 80 ? -2.837 -3.912 11.949 1.00 72.44 80 LYS A O 1
ATOM 623 N N . GLY A 1 81 ? -0.750 -3.338 11.334 1.00 71.62 81 GLY A N 1
ATOM 624 C CA . GLY A 1 81 ? -0.802 -3.924 9.986 1.00 71.62 81 GLY A CA 1
ATOM 625 C C . GLY A 1 81 ? -1.300 -2.992 8.878 1.00 71.62 81 GLY A C 1
ATOM 626 O O . GLY A 1 81 ? -1.426 -3.437 7.742 1.00 71.62 81 GLY A O 1
ATOM 627 N N . VAL A 1 82 ? -1.554 -1.715 9.177 1.00 67.25 82 VAL A N 1
ATOM 628 C CA . VAL A 1 82 ? -1.871 -0.707 8.159 1.00 67.25 82 VAL A CA 1
ATOM 629 C C . VAL A 1 82 ? -0.619 0.121 7.892 1.00 67.25 82 VAL A C 1
ATOM 631 O O . VAL A 1 82 ? -0.077 0.741 8.805 1.00 67.25 82 VAL A O 1
ATOM 634 N N . ASP A 1 83 ? -0.153 0.134 6.644 1.00 69.00 83 ASP A N 1
ATOM 635 C CA . ASP A 1 83 ? 0.891 1.065 6.218 1.00 69.00 83 ASP A CA 1
ATOM 636 C C . ASP A 1 83 ? 0.287 2.472 6.123 1.00 69.00 83 ASP A C 1
ATOM 638 O O . ASP A 1 83 ? -0.412 2.805 5.167 1.00 69.00 83 ASP A O 1
ATOM 642 N N . LEU A 1 84 ? 0.528 3.279 7.156 1.00 71.88 84 LEU A N 1
ATOM 643 C CA . LEU A 1 84 ? 0.036 4.655 7.256 1.00 71.88 84 LEU A CA 1
ATOM 644 C C . LEU A 1 84 ? 0.806 5.632 6.360 1.00 71.88 84 LEU A C 1
ATOM 646 O O . LEU A 1 84 ? 0.365 6.766 6.198 1.00 71.88 84 LEU A O 1
ATOM 650 N N . PHE A 1 85 ? 1.961 5.226 5.825 1.00 71.00 85 PHE A N 1
ATOM 651 C CA . PHE A 1 85 ? 2.851 6.116 5.086 1.00 71.00 85 PHE A CA 1
ATOM 652 C C . PHE A 1 85 ? 2.734 5.933 3.576 1.00 71.00 85 PHE A C 1
ATOM 654 O O . PHE A 1 85 ? 2.685 6.929 2.861 1.00 71.00 85 PHE A O 1
ATOM 661 N N . ASN A 1 86 ? 2.648 4.692 3.086 1.00 70.81 86 ASN A N 1
ATOM 662 C CA . ASN A 1 86 ? 2.573 4.419 1.644 1.00 70.81 86 ASN A CA 1
ATOM 663 C C . ASN A 1 86 ? 1.306 3.658 1.220 1.00 70.81 86 ASN A C 1
ATOM 665 O O . ASN A 1 86 ? 1.117 3.394 0.030 1.00 70.81 86 ASN A O 1
ATOM 669 N N . GLY A 1 87 ? 0.435 3.299 2.168 1.00 68.38 87 GLY A N 1
ATOM 670 C CA . GLY A 1 87 ? -0.790 2.548 1.914 1.00 68.38 87 GLY A CA 1
ATOM 671 C C . GLY A 1 87 ? -2.037 3.430 1.758 1.00 68.38 87 GLY A C 1
ATOM 672 O O . GLY A 1 87 ? -2.107 4.531 2.308 1.00 68.38 87 GLY A O 1
ATOM 673 N N . PRO A 1 88 ? -3.066 2.962 1.026 1.00 69.00 88 PRO A N 1
ATOM 674 C CA . PRO A 1 88 ? -4.372 3.612 1.025 1.00 69.00 88 PRO A CA 1
ATOM 675 C C . PRO A 1 88 ? -4.989 3.573 2.430 1.00 69.00 88 PRO A C 1
ATOM 677 O O . PRO A 1 88 ? -5.007 2.532 3.087 1.00 69.00 88 PRO A O 1
ATOM 680 N N . VAL A 1 89 ? -5.523 4.712 2.881 1.00 72.44 89 VAL A N 1
ATOM 681 C CA . VAL A 1 89 ? -6.123 4.840 4.215 1.00 72.44 89 VAL A CA 1
ATOM 682 C C . VAL A 1 89 ? -7.396 3.984 4.286 1.00 72.44 89 VAL A C 1
ATOM 684 O O . VAL A 1 89 ? -8.294 4.163 3.451 1.00 72.44 89 VAL A O 1
ATOM 687 N N . PRO A 1 90 ? -7.515 3.066 5.262 1.00 70.62 90 PRO A N 1
ATOM 688 C CA . PRO A 1 90 ? -8.694 2.221 5.402 1.00 70.62 90 PRO A CA 1
ATOM 689 C C . PRO A 1 90 ? -9.937 3.074 5.681 1.00 70.62 90 PRO A C 1
ATOM 691 O O . PRO A 1 90 ? -9.927 3.941 6.551 1.00 70.62 90 PRO A O 1
ATOM 694 N N . GLY A 1 91 ? -11.006 2.835 4.919 1.00 75.06 91 GLY A N 1
ATOM 695 C CA . GLY A 1 91 ? -12.257 3.596 5.011 1.00 75.06 91 GLY A CA 1
ATOM 696 C C . GLY A 1 91 ? -12.279 4.918 4.236 1.00 75.06 91 GLY A C 1
ATOM 697 O O . GLY A 1 91 ? -13.278 5.629 4.304 1.00 75.06 91 GLY A O 1
ATOM 698 N N . SER A 1 92 ? -11.220 5.261 3.493 1.00 80.31 92 SER A N 1
ATOM 699 C CA . SER A 1 92 ? -11.248 6.421 2.593 1.00 80.31 92 SER A CA 1
ATOM 700 C C . SER A 1 92 ? -12.052 6.154 1.312 1.00 80.31 92 SER A C 1
ATOM 702 O O . SER A 1 92 ? -12.380 5.012 0.978 1.00 80.31 92 SER A O 1
ATOM 704 N N . ALA A 1 93 ? -12.401 7.229 0.599 1.00 84.81 93 ALA A N 1
ATOM 705 C CA . ALA A 1 93 ? -13.102 7.134 -0.675 1.00 84.81 93 ALA A CA 1
ATOM 706 C C . ALA A 1 93 ? -12.275 6.333 -1.705 1.00 84.81 93 ALA A C 1
ATOM 708 O O . ALA A 1 93 ? -11.042 6.412 -1.694 1.00 84.81 93 ALA A O 1
ATOM 709 N N . PRO A 1 94 ? -12.928 5.595 -2.623 1.00 85.69 94 PRO A N 1
ATOM 710 C CA . PRO A 1 94 ? -12.232 4.878 -3.683 1.00 85.69 94 PRO A CA 1
ATOM 711 C C . PRO A 1 94 ? -11.332 5.815 -4.490 1.00 85.69 94 PRO A C 1
ATOM 713 O O . PRO A 1 94 ? -11.743 6.904 -4.895 1.00 85.69 94 PRO A O 1
ATOM 716 N N . THR A 1 95 ? -10.112 5.370 -4.785 1.00 84.75 95 THR A N 1
ATOM 717 C CA . THR A 1 95 ? -9.263 6.066 -5.760 1.00 84.75 95 THR A CA 1
ATOM 718 C C . THR A 1 95 ? -9.911 6.013 -7.146 1.00 84.75 95 THR A C 1
ATOM 720 O O . THR A 1 95 ? -10.652 5.081 -7.458 1.00 84.75 95 THR A O 1
ATOM 723 N N . HIS A 1 96 ? -9.599 6.975 -8.019 1.00 85.00 96 HIS A N 1
ATOM 724 C CA . HIS A 1 96 ? -10.150 7.018 -9.382 1.00 85.00 96 HIS A CA 1
ATOM 725 C C . HIS A 1 96 ? -9.970 5.689 -10.144 1.00 85.00 96 HIS A C 1
ATOM 727 O O . HIS A 1 96 ? -10.897 5.213 -10.797 1.00 85.00 96 HIS A O 1
ATOM 733 N N . ARG A 1 97 ? -8.810 5.033 -9.984 1.00 82.19 97 ARG A N 1
ATOM 734 C CA . ARG A 1 97 ? -8.534 3.711 -10.567 1.00 82.19 97 ARG A CA 1
ATOM 735 C C . ARG A 1 97 ? -9.452 2.626 -10.000 1.00 82.19 97 ARG A C 1
ATOM 737 O O . ARG A 1 97 ? -10.026 1.865 -10.767 1.00 82.19 97 ARG A O 1
ATOM 744 N N . GLN A 1 98 ? -9.621 2.578 -8.678 1.00 84.25 98 GLN A N 1
ATOM 745 C CA . GLN A 1 98 ? -10.515 1.613 -8.025 1.00 84.25 98 GLN A CA 1
ATOM 746 C C . GLN A 1 98 ? -11.976 1.833 -8.425 1.00 84.25 98 GLN A C 1
ATOM 748 O O . GLN A 1 98 ? -12.708 0.866 -8.612 1.00 84.25 98 GLN A O 1
ATOM 753 N N . PHE A 1 99 ? -12.396 3.088 -8.594 1.00 90.06 99 PHE A N 1
ATOM 754 C CA . PHE A 1 99 ? -13.734 3.414 -9.075 1.00 90.06 99 PHE A CA 1
ATOM 755 C C . PHE A 1 99 ? -13.959 2.906 -10.503 1.00 90.06 99 PHE A C 1
ATOM 757 O O . PHE A 1 99 ? -14.932 2.197 -10.753 1.00 90.06 99 PHE A O 1
ATOM 764 N N . ILE A 1 100 ? -13.036 3.205 -11.426 1.00 87.56 100 ILE A N 1
ATOM 765 C CA . ILE A 1 100 ? -13.112 2.708 -12.805 1.00 87.56 100 ILE A CA 1
ATOM 766 C C . ILE A 1 100 ? -13.124 1.182 -12.811 1.00 87.56 100 ILE A C 1
ATOM 768 O O . ILE A 1 100 ? -13.966 0.591 -13.477 1.00 87.56 100 ILE A O 1
ATOM 772 N N . GLU A 1 101 ? -12.250 0.530 -12.044 1.00 86.19 101 GLU A N 1
ATOM 773 C CA . GLU A 1 101 ? -12.219 -0.931 -11.942 1.00 86.19 101 GLU A CA 1
ATOM 774 C C . GLU A 1 101 ? -13.537 -1.495 -11.415 1.00 86.19 101 GLU A C 1
ATOM 776 O O . GLU A 1 101 ? -14.012 -2.501 -11.929 1.00 86.19 101 GLU A O 1
ATOM 781 N N . HIS A 1 102 ? -14.163 -0.855 -10.431 1.00 90.00 102 HIS A N 1
ATOM 782 C CA . HIS A 1 102 ? -15.427 -1.333 -9.885 1.00 90.00 102 HIS A CA 1
ATOM 783 C C . HIS A 1 102 ? -16.591 -1.192 -10.879 1.00 90.00 102 HIS A C 1
ATOM 785 O O . HIS A 1 102 ? -17.412 -2.097 -10.990 1.00 90.00 102 HIS A O 1
ATOM 791 N N . VAL A 1 103 ? -16.645 -0.082 -11.620 1.00 92.25 103 VAL A N 1
ATOM 792 C CA . VAL A 1 103 ? -17.754 0.234 -12.535 1.00 92.25 103 VAL A CA 1
ATOM 793 C C . VAL A 1 103 ? -17.592 -0.429 -13.905 1.00 92.25 103 VAL A C 1
ATOM 795 O O . VAL A 1 103 ? -18.584 -0.765 -14.548 1.00 92.25 103 VAL A O 1
ATOM 798 N N . THR A 1 104 ? -16.359 -0.637 -14.372 1.00 90.06 104 THR A N 1
ATOM 799 C CA . THR A 1 104 ? -16.104 -1.206 -15.702 1.00 90.06 104 THR A CA 1
ATOM 800 C C . THR A 1 104 ? -16.038 -2.740 -15.659 1.00 90.06 104 THR A C 1
ATOM 802 O O . THR A 1 104 ? -15.193 -3.313 -14.953 1.00 90.06 104 THR A O 1
ATOM 805 N N . PRO A 1 105 ? -16.890 -3.442 -16.435 1.00 88.44 105 PRO A N 1
ATOM 806 C CA . PRO A 1 105 ? -16.816 -4.893 -16.574 1.00 88.44 105 PRO A CA 1
ATOM 807 C C . PRO A 1 105 ? -15.463 -5.323 -17.143 1.00 88.44 105 PRO A C 1
ATOM 809 O O . PRO A 1 105 ? -14.889 -4.623 -17.976 1.00 88.44 105 PRO A O 1
ATOM 812 N N . GLN A 1 106 ? -14.984 -6.509 -16.756 1.00 82.56 106 GLN A N 1
ATOM 813 C CA . GLN A 1 106 ? -13.656 -7.011 -17.147 1.00 82.56 106 GLN A CA 1
ATOM 814 C C . GLN A 1 106 ? -13.436 -7.050 -18.668 1.00 82.56 106 GLN A C 1
ATOM 816 O O . GLN A 1 106 ? -12.322 -6.826 -19.124 1.00 82.56 106 GLN A O 1
ATOM 821 N N . ILE A 1 107 ? -14.503 -7.264 -19.444 1.00 83.62 107 ILE A N 1
ATOM 822 C CA . ILE A 1 107 ? -14.472 -7.325 -20.915 1.00 83.62 107 ILE A CA 1
ATOM 823 C C . ILE A 1 107 ? -14.085 -5.970 -21.536 1.00 83.62 107 ILE A C 1
ATOM 825 O O . ILE A 1 107 ? -13.501 -5.930 -22.614 1.00 83.62 107 ILE A O 1
ATOM 829 N N . TYR A 1 108 ? -14.369 -4.862 -20.849 1.00 79.81 108 TYR A N 1
ATOM 830 C CA . TYR A 1 108 ? -14.102 -3.502 -21.327 1.00 79.81 108 TYR A CA 1
ATOM 831 C C . TYR A 1 108 ? -12.926 -2.833 -20.607 1.00 79.81 108 TYR A C 1
ATOM 833 O O . TYR A 1 108 ? -12.675 -1.644 -20.801 1.00 79.81 108 TYR A O 1
ATOM 841 N N . ARG A 1 109 ? -12.185 -3.573 -19.773 1.00 76.38 109 ARG A N 1
ATOM 842 C CA . ARG A 1 109 ? -10.983 -3.047 -19.122 1.00 76.38 109 ARG A CA 1
ATOM 843 C C . ARG A 1 109 ? -9.814 -3.104 -20.096 1.00 76.38 109 ARG A C 1
ATOM 845 O O . ARG A 1 109 ? -9.270 -4.171 -20.363 1.00 76.38 109 ARG A O 1
ATOM 852 N N . THR A 1 110 ? -9.378 -1.950 -20.586 1.00 74.94 110 THR A N 1
ATOM 853 C CA . THR A 1 110 ? -8.065 -1.845 -21.229 1.00 74.94 110 THR A CA 1
ATOM 854 C C . THR A 1 110 ? -6.990 -1.916 -20.141 1.00 74.94 110 THR A C 1
ATOM 856 O O . THR A 1 110 ? -7.038 -1.091 -19.222 1.00 74.94 110 THR A O 1
ATOM 859 N N . PRO A 1 111 ? -6.026 -2.854 -20.191 1.00 68.31 111 PRO A N 1
ATOM 860 C CA . PRO A 1 111 ? -4.914 -2.856 -19.249 1.00 68.31 111 PRO A CA 1
ATOM 861 C C . PRO A 1 111 ? -4.123 -1.556 -19.432 1.00 68.31 111 PRO A C 1
ATOM 863 O O . PRO A 1 111 ? -3.455 -1.353 -20.443 1.00 68.31 111 PRO A O 1
ATOM 866 N N . GLY A 1 112 ? -4.247 -0.641 -18.471 1.00 70.81 112 GLY A N 1
ATOM 867 C CA . GLY A 1 112 ? -3.488 0.601 -18.478 1.00 70.81 112 GLY A CA 1
ATOM 868 C C . GLY A 1 112 ? -2.019 0.288 -18.231 1.00 70.81 112 GLY A C 1
ATOM 869 O O . GLY A 1 112 ? -1.652 -0.115 -17.130 1.00 70.81 112 GLY A O 1
ATOM 870 N N . VAL A 1 113 ? -1.175 0.464 -19.245 1.00 78.44 113 VAL A N 1
ATOM 871 C CA . VAL A 1 113 ? 0.280 0.429 -19.067 1.00 78.44 113 VAL A CA 1
ATOM 872 C C . VAL A 1 113 ? 0.678 1.663 -18.254 1.00 78.44 113 VAL A C 1
ATOM 874 O O . VAL A 1 113 ? 0.448 2.785 -18.714 1.00 78.44 113 VAL A O 1
ATOM 877 N N . PRO A 1 114 ? 1.240 1.509 -17.041 1.00 78.56 114 PRO A N 1
ATOM 878 C CA . PRO A 1 114 ? 1.619 2.663 -16.243 1.00 78.56 114 PRO A CA 1
ATOM 879 C C . PRO A 1 114 ? 2.749 3.419 -16.948 1.00 78.56 114 PRO A C 1
ATOM 881 O O . PRO A 1 114 ? 3.709 2.814 -17.429 1.00 78.56 114 PRO A O 1
ATOM 884 N N . LEU A 1 115 ? 2.661 4.753 -16.984 1.00 83.06 115 LEU A N 1
ATOM 885 C CA . LEU A 1 115 ? 3.670 5.613 -17.624 1.00 83.06 115 LEU A CA 1
ATOM 886 C C . LEU A 1 115 ? 5.083 5.363 -17.077 1.00 83.06 115 LEU A C 1
ATOM 888 O O . LEU A 1 115 ? 6.058 5.468 -17.815 1.00 83.06 115 LEU A O 1
ATOM 892 N N . SER A 1 116 ? 5.196 4.969 -15.806 1.00 84.88 116 SER A N 1
ATOM 893 C CA . SER A 1 116 ? 6.467 4.585 -15.188 1.00 84.88 116 SER A CA 1
ATOM 894 C C . SER A 1 116 ? 7.090 3.338 -15.819 1.00 84.88 116 SER A C 1
ATOM 896 O O . SER A 1 116 ? 8.304 3.301 -15.995 1.00 84.88 116 SER A O 1
ATOM 898 N N . ALA A 1 117 ? 6.293 2.341 -16.217 1.00 84.38 117 ALA A N 1
ATOM 899 C CA . ALA A 1 117 ? 6.806 1.157 -16.905 1.00 84.38 117 ALA A CA 1
ATOM 900 C C . ALA A 1 117 ? 7.300 1.501 -18.315 1.00 84.38 117 ALA A C 1
ATOM 902 O O . ALA A 1 117 ? 8.351 1.018 -18.731 1.00 84.38 117 ALA A O 1
ATOM 903 N N . VAL A 1 118 ? 6.590 2.386 -19.022 1.00 90.31 118 VAL A N 1
ATOM 904 C CA . VAL A 1 118 ? 7.022 2.895 -20.333 1.00 90.31 118 VAL A CA 1
ATOM 905 C C . VAL A 1 118 ? 8.325 3.687 -20.201 1.00 90.31 118 VAL A C 1
ATOM 907 O O . VAL A 1 118 ? 9.258 3.472 -20.972 1.00 90.31 118 VAL A O 1
ATOM 910 N N . ALA A 1 119 ? 8.424 4.557 -19.193 1.00 93.31 119 ALA A N 1
ATOM 911 C CA . ALA A 1 119 ? 9.632 5.328 -18.918 1.00 93.31 119 ALA A CA 1
ATOM 912 C C . ALA A 1 119 ? 10.826 4.426 -18.566 1.00 93.31 119 ALA A C 1
ATOM 914 O O . ALA A 1 119 ? 11.919 4.626 -19.091 1.00 93.31 119 ALA A O 1
ATOM 915 N N . PHE A 1 120 ? 10.618 3.405 -17.730 1.00 91.31 120 PHE A N 1
ATOM 916 C CA . PHE A 1 120 ? 11.655 2.434 -17.382 1.00 91.31 120 PHE A CA 1
ATOM 917 C C . PHE A 1 120 ? 12.121 1.629 -18.600 1.00 91.31 120 PHE A C 1
ATOM 919 O O . PHE A 1 120 ? 13.323 1.489 -18.823 1.00 91.31 120 PHE A O 1
ATOM 926 N N . TRP A 1 121 ? 11.187 1.145 -19.423 1.00 92.12 121 TRP A N 1
ATOM 927 C CA . TRP A 1 121 ? 11.515 0.442 -20.663 1.00 92.12 121 TRP A CA 1
ATOM 928 C C . TRP A 1 121 ? 12.350 1.318 -21.603 1.00 92.12 121 TRP A C 1
ATOM 930 O O . TRP A 1 121 ? 13.380 0.879 -22.113 1.00 92.12 121 TRP A O 1
ATOM 940 N N . LEU A 1 122 ? 11.952 2.580 -21.775 1.00 96.06 122 LEU A N 1
ATOM 941 C CA . LEU A 1 122 ? 12.659 3.536 -22.618 1.00 96.06 122 LEU A CA 1
ATOM 942 C C . LEU A 1 122 ? 14.066 3.826 -22.073 1.00 96.06 122 LEU A C 1
ATOM 944 O O . LEU A 1 122 ? 15.032 3.793 -22.832 1.00 96.06 122 LEU A O 1
ATOM 948 N N . ALA A 1 123 ? 14.215 4.013 -20.760 1.00 94.88 123 ALA A N 1
ATOM 949 C CA . ALA A 1 123 ? 15.521 4.171 -20.122 1.00 94.88 123 ALA A CA 1
ATOM 950 C C . ALA A 1 123 ? 16.426 2.944 -20.336 1.00 94.88 123 ALA A C 1
ATOM 952 O O . ALA A 1 123 ? 17.598 3.101 -20.682 1.00 94.88 123 ALA A O 1
ATOM 953 N N . ASN A 1 124 ? 15.882 1.728 -20.205 1.00 93.69 124 ASN A N 1
ATOM 954 C CA . ASN A 1 124 ? 16.639 0.501 -20.448 1.00 93.69 124 ASN A CA 1
ATOM 955 C C . ASN A 1 124 ? 17.099 0.396 -21.913 1.00 93.69 124 ASN A C 1
ATOM 957 O O . ASN A 1 124 ? 18.254 0.067 -22.171 1.00 93.69 124 ASN A O 1
ATOM 961 N N . GLN A 1 125 ? 16.248 0.777 -22.870 1.00 93.19 125 GLN A N 1
ATOM 962 C CA . GLN A 1 125 ? 16.618 0.832 -24.290 1.00 93.19 125 GLN A CA 1
ATOM 963 C C . GLN A 1 125 ? 17.768 1.814 -24.563 1.00 93.19 125 GLN A C 1
ATOM 965 O O . GLN A 1 125 ? 18.678 1.511 -25.337 1.00 93.19 125 GLN A O 1
ATOM 970 N N . PHE A 1 126 ? 17.773 2.985 -23.919 1.00 94.00 126 PHE A N 1
ATOM 971 C CA . PHE A 1 126 ? 18.891 3.927 -24.035 1.00 94.00 126 PHE A CA 1
ATOM 972 C C . PHE A 1 126 ? 20.178 3.388 -23.401 1.00 94.00 126 PHE A C 1
ATOM 974 O O . PHE A 1 126 ? 21.259 3.554 -23.970 1.00 94.00 126 PHE A O 1
ATOM 981 N N . TRP A 1 127 ? 20.071 2.706 -22.262 1.00 92.81 127 TRP A N 1
ATOM 982 C CA . TRP A 1 127 ? 21.213 2.098 -21.584 1.00 92.81 127 TRP A CA 1
ATOM 983 C C . TRP A 1 127 ? 21.842 0.966 -22.409 1.00 92.81 127 TRP A C 1
ATOM 985 O O . TRP A 1 127 ? 23.064 0.901 -22.543 1.00 92.81 127 TRP A O 1
ATOM 995 N N . GLU A 1 128 ? 21.025 0.108 -23.020 1.00 91.06 128 GLU A N 1
ATOM 996 C CA . GLU A 1 128 ? 21.481 -0.953 -23.927 1.00 91.06 128 GLU A CA 1
ATOM 997 C C . GLU A 1 128 ? 22.188 -0.383 -25.161 1.00 91.06 128 GLU A C 1
ATOM 999 O O . GLU A 1 128 ? 23.272 -0.847 -25.520 1.00 91.06 128 GLU A O 1
ATOM 1004 N N . LYS A 1 129 ? 21.642 0.682 -25.766 1.00 91.44 129 LYS A N 1
ATOM 1005 C CA . LYS A 1 129 ? 22.298 1.379 -26.884 1.00 91.44 129 LYS A CA 1
ATOM 1006 C C . LYS A 1 129 ? 23.642 1.985 -26.484 1.00 91.44 129 LYS A C 1
ATOM 1008 O O . LYS A 1 129 ? 24.607 1.848 -27.229 1.00 91.44 129 LYS A O 1
ATOM 1013 N N . SER A 1 130 ? 23.720 2.609 -25.308 1.00 92.06 130 SER A N 1
ATOM 1014 C CA . SER A 1 130 ? 24.966 3.195 -24.801 1.00 92.06 130 SER A CA 1
ATOM 1015 C C . SER A 1 130 ? 26.032 2.135 -24.505 1.00 92.06 130 SER A C 1
ATOM 1017 O O . SER A 1 130 ? 27.202 2.322 -24.836 1.00 92.06 130 SER A O 1
ATOM 1019 N N . LYS A 1 131 ? 25.641 0.993 -23.928 1.00 90.75 131 LYS A N 1
ATOM 1020 C CA . LYS A 1 131 ? 26.545 -0.151 -23.740 1.00 90.75 131 LYS A CA 1
ATOM 1021 C C . LYS A 1 131 ? 27.064 -0.679 -25.072 1.00 90.75 131 LYS A C 1
ATOM 1023 O O . LYS A 1 131 ? 28.253 -0.960 -25.190 1.00 90.75 131 LYS A O 1
ATOM 1028 N N . LYS A 1 132 ? 26.185 -0.787 -26.072 1.00 90.50 132 LYS A N 1
ATOM 1029 C CA . LYS A 1 132 ? 26.555 -1.256 -27.407 1.00 90.50 132 LYS A CA 1
ATOM 1030 C C . LYS A 1 132 ? 27.549 -0.315 -28.092 1.00 90.50 132 LYS A C 1
ATOM 1032 O O . LYS A 1 132 ? 28.552 -0.797 -28.599 1.00 90.50 132 LYS A O 1
ATOM 1037 N N . SER A 1 133 ? 27.331 1.002 -28.049 1.00 91.31 133 SER A N 1
ATOM 1038 C CA . SER A 1 133 ? 28.268 1.956 -28.661 1.00 91.31 133 SER A CA 1
ATOM 1039 C C . SER A 1 133 ? 29.639 1.939 -27.978 1.00 91.31 133 SER A C 1
ATOM 1041 O O . SER A 1 133 ? 30.661 1.924 -28.653 1.00 91.31 133 SER A O 1
ATOM 1043 N N . ARG A 1 134 ? 29.676 1.853 -26.640 1.00 89.50 134 ARG A N 1
ATOM 1044 C CA . ARG A 1 134 ? 30.939 1.715 -25.893 1.00 89.50 134 ARG A CA 1
ATOM 1045 C C . ARG A 1 134 ? 31.679 0.420 -26.227 1.00 89.50 134 ARG A C 1
ATOM 1047 O O . ARG A 1 134 ? 32.894 0.430 -26.371 1.00 89.50 134 ARG A O 1
ATOM 1054 N N . CYS A 1 135 ? 30.949 -0.679 -26.394 1.00 90.94 135 CYS A N 1
ATOM 1055 C CA . CYS A 1 135 ? 31.512 -1.952 -26.840 1.00 90.94 135 CYS A CA 1
ATOM 1056 C C . CYS A 1 135 ? 32.138 -1.839 -28.241 1.00 90.94 135 CYS A C 1
ATOM 1058 O O . CYS A 1 135 ? 33.259 -2.298 -28.454 1.00 90.94 135 CYS A O 1
ATOM 1060 N N . GLU A 1 136 ? 31.452 -1.196 -29.188 1.00 90.62 136 GLU A N 1
ATOM 1061 C CA . GLU A 1 136 ? 31.969 -0.990 -30.548 1.00 90.62 136 GLU A CA 1
ATOM 1062 C C . GLU A 1 136 ? 33.258 -0.147 -30.551 1.00 90.62 136 GLU A C 1
ATOM 1064 O O . GLU A 1 136 ? 34.208 -0.481 -31.264 1.00 90.62 136 GLU A O 1
ATOM 1069 N N . GLU A 1 137 ? 33.336 0.883 -29.703 1.00 91.69 137 GLU A N 1
ATOM 1070 C CA . GLU A 1 137 ? 34.547 1.691 -29.503 1.00 91.69 137 GLU A CA 1
ATOM 1071 C C . GLU A 1 137 ? 35.710 0.872 -28.918 1.00 91.69 137 GLU A C 1
ATOM 1073 O O . GLU A 1 137 ? 36.833 0.947 -29.422 1.00 91.69 137 GLU A O 1
ATOM 1078 N N . GLU A 1 138 ? 35.456 0.044 -27.900 1.00 89.69 138 GLU A N 1
ATOM 1079 C CA . GLU A 1 138 ? 36.475 -0.831 -27.305 1.00 89.69 138 GLU A CA 1
ATOM 1080 C C . GLU A 1 138 ? 37.000 -1.869 -28.309 1.00 89.69 138 GLU A C 1
ATOM 1082 O O . GLU A 1 138 ? 38.207 -2.112 -28.379 1.00 89.69 138 GLU A O 1
ATOM 1087 N N . ILE A 1 139 ? 36.122 -2.446 -29.136 1.00 90.62 139 ILE A N 1
ATOM 1088 C CA . ILE A 1 139 ? 36.514 -3.375 -30.205 1.00 90.62 139 ILE A CA 1
ATOM 1089 C C . ILE A 1 139 ? 37.372 -2.660 -31.257 1.00 90.62 139 ILE A C 1
ATOM 1091 O O . ILE A 1 139 ? 38.374 -3.216 -31.718 1.00 90.62 139 ILE A O 1
ATOM 1095 N N . ALA A 1 140 ? 37.017 -1.429 -31.634 1.00 90.56 140 ALA A N 1
ATOM 1096 C CA . ALA A 1 140 ? 37.797 -0.638 -32.582 1.00 90.56 140 ALA A CA 1
ATOM 1097 C C . ALA A 1 140 ? 39.192 -0.296 -32.030 1.00 90.56 140 ALA A C 1
ATOM 1099 O O . ALA A 1 140 ? 40.190 -0.455 -32.737 1.00 90.56 140 ALA A O 1
ATOM 1100 N N . ALA A 1 141 ? 39.275 0.098 -30.756 1.00 90.06 141 ALA A N 1
ATOM 1101 C CA . ALA A 1 141 ? 40.537 0.375 -30.073 1.00 90.06 141 ALA A CA 1
ATOM 1102 C C . ALA A 1 141 ? 41.416 -0.881 -29.964 1.00 90.06 141 ALA A C 1
ATOM 1104 O O . ALA A 1 141 ? 42.605 -0.844 -30.286 1.00 90.06 141 ALA A O 1
ATOM 1105 N N . TYR A 1 142 ? 40.822 -2.016 -29.590 1.00 87.56 142 TYR A N 1
ATOM 1106 C CA . TYR A 1 142 ? 41.507 -3.306 -29.545 1.00 87.56 142 TYR A CA 1
ATOM 1107 C C . TYR A 1 142 ? 42.088 -3.691 -30.910 1.00 87.56 142 TYR A C 1
ATOM 1109 O O . TYR A 1 142 ? 43.258 -4.063 -31.020 1.00 87.56 142 TYR A O 1
ATOM 1117 N N . ARG A 1 143 ? 41.293 -3.536 -31.976 1.00 90.50 143 ARG A N 1
ATOM 1118 C CA . ARG A 1 143 ? 41.736 -3.805 -33.346 1.00 90.50 143 ARG A CA 1
ATOM 1119 C C . ARG A 1 143 ? 42.921 -2.927 -33.744 1.00 90.50 143 ARG A C 1
ATOM 1121 O O . ARG A 1 143 ? 43.845 -3.428 -34.377 1.00 90.50 143 ARG A O 1
ATOM 1128 N N . ALA A 1 144 ? 42.920 -1.649 -33.370 1.00 92.25 144 ALA A N 1
ATOM 1129 C CA . ALA A 1 144 ? 44.031 -0.745 -33.658 1.00 92.25 144 ALA A CA 1
ATOM 1130 C C . ALA A 1 144 ? 45.333 -1.183 -32.963 1.00 92.25 144 ALA A C 1
ATOM 1132 O O . ALA A 1 144 ? 46.385 -1.199 -33.601 1.00 92.25 144 ALA A O 1
ATOM 1133 N N . LEU A 1 145 ? 45.260 -1.602 -31.696 1.00 89.69 145 LEU A N 1
ATOM 1134 C CA . LEU A 1 145 ? 46.421 -2.081 -30.932 1.00 89.69 145 LEU A CA 1
ATOM 1135 C C . LEU A 1 145 ? 46.987 -3.395 -31.488 1.00 89.69 145 LEU A C 1
ATOM 1137 O O . LEU A 1 145 ? 48.205 -3.547 -31.589 1.00 89.69 145 LEU A O 1
ATOM 1141 N N . LEU A 1 146 ? 46.118 -4.309 -31.929 1.00 87.31 146 LEU A N 1
ATOM 1142 C CA . LEU A 1 146 ? 46.551 -5.536 -32.602 1.00 87.31 146 LEU A CA 1
ATOM 1143 C C . LEU A 1 146 ? 47.308 -5.247 -33.904 1.00 87.31 146 LEU A C 1
ATOM 1145 O O . LEU A 1 146 ? 48.333 -5.872 -34.165 1.00 87.31 146 LEU A O 1
ATOM 1149 N N . MET A 1 147 ? 46.845 -4.283 -34.706 1.00 88.69 147 MET A N 1
ATOM 1150 C CA . MET A 1 147 ? 47.535 -3.893 -35.944 1.00 88.69 147 MET A CA 1
ATOM 1151 C C . MET A 1 147 ? 48.902 -3.242 -35.680 1.00 88.69 147 MET A C 1
ATOM 1153 O O . MET A 1 147 ? 49.764 -3.262 -36.553 1.00 88.69 147 MET A O 1
ATOM 1157 N N . GLN A 1 148 ? 49.122 -2.702 -34.478 1.00 90.81 148 GLN A N 1
ATOM 1158 C CA . GLN A 1 148 ? 50.412 -2.167 -34.028 1.00 90.81 148 GLN A CA 1
ATOM 1159 C C . GLN A 1 148 ? 51.354 -3.252 -33.471 1.00 90.81 148 GLN A C 1
ATOM 1161 O O . GLN A 1 148 ? 52.467 -2.937 -33.055 1.00 90.81 148 GLN A O 1
ATOM 1166 N N . GLY A 1 149 ? 50.939 -4.525 -33.466 1.00 88.12 149 GLY A N 1
ATOM 1167 C CA . GLY A 1 149 ? 51.752 -5.649 -32.993 1.00 88.12 149 GLY A CA 1
ATOM 1168 C C . GLY A 1 149 ? 51.807 -5.795 -31.470 1.00 88.12 149 GLY A C 1
ATOM 1169 O O . GLY A 1 149 ? 52.629 -6.556 -30.961 1.00 88.12 149 GLY A O 1
ATOM 1170 N N . VAL A 1 150 ? 50.944 -5.088 -30.732 1.00 86.44 150 VAL A N 1
ATOM 1171 C CA . VAL A 1 150 ? 50.863 -5.174 -29.269 1.00 86.44 150 VAL A CA 1
ATOM 1172 C C . VAL A 1 150 ? 49.882 -6.284 -28.881 1.00 86.44 150 VAL A C 1
ATOM 1174 O O . VAL A 1 150 ? 48.728 -6.283 -29.311 1.00 86.44 150 VAL A O 1
ATOM 1177 N N . SER A 1 151 ? 50.313 -7.237 -28.050 1.00 80.06 151 SER A N 1
ATOM 1178 C CA . SER A 1 151 ? 49.435 -8.283 -27.517 1.00 80.06 151 SER A CA 1
ATOM 1179 C C . SER A 1 151 ? 48.595 -7.738 -26.358 1.00 80.06 151 SER A C 1
ATOM 1181 O O . SER A 1 151 ? 49.089 -7.477 -25.264 1.00 80.06 151 SER A O 1
ATOM 1183 N N . VAL A 1 152 ? 47.296 -7.560 -26.598 1.00 80.69 152 VAL A N 1
ATOM 1184 C CA . VAL A 1 152 ? 46.328 -7.100 -25.590 1.00 80.69 152 VAL A CA 1
ATOM 1185 C C . VAL A 1 152 ? 45.255 -8.175 -25.399 1.00 80.69 152 VAL A C 1
ATOM 1187 O O . VAL A 1 152 ? 44.970 -8.954 -26.314 1.00 80.69 152 VAL A O 1
ATOM 1190 N N . SER A 1 153 ? 44.666 -8.257 -24.205 1.00 80.12 153 SER A N 1
ATOM 1191 C CA . SER A 1 153 ? 43.531 -9.143 -23.933 1.00 80.12 153 SER A CA 1
ATOM 1192 C C . SER A 1 153 ? 42.267 -8.670 -24.661 1.00 80.12 153 SER A C 1
ATOM 1194 O O . SER A 1 153 ? 42.041 -7.472 -24.824 1.00 80.12 153 SER A O 1
ATOM 1196 N N . ALA A 1 154 ? 41.443 -9.619 -25.114 1.00 77.31 154 ALA A N 1
ATOM 1197 C CA . ALA A 1 154 ? 40.201 -9.315 -25.822 1.00 77.31 154 ALA A CA 1
ATOM 1198 C C . ALA A 1 154 ? 39.183 -8.585 -24.914 1.00 77.31 154 ALA A C 1
ATOM 1200 O O . ALA A 1 154 ? 39.119 -8.879 -23.712 1.00 77.31 154 ALA A O 1
ATOM 1201 N N . PRO A 1 155 ? 38.368 -7.662 -25.466 1.00 79.50 155 PRO A N 1
ATOM 1202 C CA . PRO A 1 155 ? 37.357 -6.938 -24.699 1.00 79.50 155 PRO A CA 1
ATOM 1203 C C . PRO A 1 155 ? 36.273 -7.883 -24.160 1.00 79.50 155 PRO A C 1
ATOM 1205 O O . PRO A 1 155 ? 35.884 -8.856 -24.808 1.00 79.50 155 PRO A O 1
ATOM 1208 N N . ARG A 1 156 ? 35.757 -7.580 -22.960 1.00 75.75 156 ARG A N 1
ATOM 1209 C CA . ARG A 1 156 ? 34.775 -8.417 -22.236 1.00 75.75 156 ARG A CA 1
ATOM 1210 C C . ARG A 1 156 ? 33.330 -8.244 -22.708 1.00 75.75 156 ARG A C 1
ATOM 1212 O O . ARG A 1 156 ? 32.423 -8.823 -22.125 1.00 75.75 156 ARG A O 1
ATOM 1219 N N . CYS A 1 157 ? 33.100 -7.446 -23.740 1.00 72.94 157 CYS A N 1
ATOM 1220 C CA . CYS A 1 157 ? 31.765 -7.030 -24.156 1.00 72.94 157 CYS A CA 1
ATOM 1221 C C . CYS A 1 157 ? 30.987 -8.075 -24.981 1.00 72.94 157 CYS A C 1
ATOM 1223 O O . CYS A 1 157 ? 29.977 -7.734 -25.589 1.00 72.94 157 CYS A O 1
ATOM 1225 N N . THR A 1 158 ? 31.458 -9.323 -25.039 1.00 55.97 158 THR A N 1
ATOM 1226 C CA . THR A 1 158 ? 30.887 -10.415 -25.849 1.00 55.97 158 THR A CA 1
ATOM 1227 C C . THR A 1 158 ? 30.018 -11.397 -25.053 1.00 55.97 158 THR A C 1
ATOM 1229 O O . THR A 1 158 ? 29.708 -12.470 -25.566 1.00 55.97 158 THR A O 1
ATOM 1232 N N . GLN A 1 159 ? 29.615 -11.046 -23.826 1.00 47.44 159 GLN A N 1
ATOM 1233 C CA . GLN A 1 159 ? 28.762 -11.883 -22.974 1.00 47.44 159 GLN A CA 1
ATOM 1234 C C . GLN A 1 159 ? 27.367 -11.291 -22.781 1.00 47.44 159 GLN A C 1
ATOM 1236 O O . GLN A 1 159 ? 27.279 -10.067 -22.528 1.00 47.44 159 GLN A O 1
#

Sequence (159 aa):
MLALVLSWSSPTWAQDAEPASATADSSQIDATKLGVSLERIQRGLRVIESREREKQAGTTLRLEFQVQVYGKAPKIEVLKGVDLFNGPVPGSAPTHRQFIEHVTPQIYRTPGVPLSAVAFWLANQFWEKSKKSRCEEEIAAYRALLMQGVSVSAPRCTQ

Radius of gyration: 49.9 Å; chains: 1; bounding box: 93×49×148 Å

pLDDT: mean 74.13, std 15.57, range [36.03, 96.06]

Secondary structure (DSSP, 8-state):
------------------------------TTTTT--HHHHHHHHHHHHHHHHHHHTT-TT---------PPPP---TTTT--TTTSPPTTPPPPHHHHHHHHS-GGG------HHHHHHHHHHHHHHHHHHHHHHHHHHHHHHHHHTT---PPPSTT-